Protein AF-A0A2D5XX72-F1 (afdb_monomer)

Sequence (86 aa):
MEMIVGLFVLVGVWTLVAAWQDVRTTIVANWITLSLVPTVLVYRLLFGWGAFLEGLLGLGVMVLLTLGLYYGKVFGGADAKLLWGY

pLDDT: mean 78.0, std 10.49, range [51.47, 90.38]

Structure (mmCIF, N/CA/C/O backbone):
data_AF-A0A2D5XX72-F1
#
_entry.id   AF-A0A2D5XX72-F1
#
loop_
_atom_site.group_PDB
_atom_site.id
_atom_site.type_symbol
_atom_site.label_atom_id
_atom_site.label_alt_id
_atom_site.label_comp_id
_atom_site.label_asym_id
_atom_site.label_entity_id
_atom_site.label_seq_id
_atom_site.pdbx_PDB_ins_code
_atom_site.Cartn_x
_atom_site.Cartn_y
_atom_site.Cartn_z
_atom_site.occupancy
_atom_site.B_iso_or_equiv
_atom_site.auth_seq_id
_atom_site.auth_comp_id
_atom_site.auth_asym_id
_atom_site.auth_atom_id
_atom_site.pdbx_PDB_model_num
ATOM 1 N N . MET A 1 1 ? 7.316 -9.197 -16.076 1.00 64.75 1 MET A N 1
ATOM 2 C CA . MET A 1 1 ? 6.584 -10.331 -15.468 1.00 64.75 1 MET A CA 1
ATOM 3 C C . MET A 1 1 ? 7.056 -10.572 -14.039 1.00 64.75 1 MET A C 1
ATOM 5 O O . MET A 1 1 ? 6.228 -10.516 -13.143 1.00 64.75 1 MET A O 1
ATOM 9 N N . GLU A 1 2 ? 8.365 -10.711 -13.803 1.00 78.75 2 GLU A N 1
ATOM 10 C CA . GLU A 1 2 ? 8.936 -10.943 -12.460 1.00 78.75 2 GLU A CA 1
ATOM 11 C C . GLU A 1 2 ? 8.602 -9.849 -11.430 1.00 78.75 2 GLU A C 1
ATOM 13 O O . GLU A 1 2 ? 8.159 -10.164 -10.331 1.00 78.75 2 GLU A O 1
ATOM 18 N N . MET A 1 3 ? 8.693 -8.568 -11.808 1.00 79.44 3 MET A N 1
ATOM 19 C CA . MET A 1 3 ? 8.318 -7.440 -10.936 1.00 79.44 3 MET A CA 1
ATOM 20 C C . MET A 1 3 ? 6.851 -7.499 -10.476 1.00 79.44 3 MET A C 1
ATOM 22 O O . MET A 1 3 ? 6.549 -7.225 -9.320 1.00 79.44 3 MET A O 1
ATOM 26 N N . ILE A 1 4 ? 5.931 -7.863 -11.375 1.00 80.88 4 ILE A N 1
ATOM 27 C CA . ILE A 1 4 ? 4.491 -7.917 -11.075 1.00 80.88 4 ILE A CA 1
ATOM 28 C C . ILE A 1 4 ? 4.217 -9.037 -10.070 1.00 80.88 4 ILE A C 1
ATOM 30 O O . ILE A 1 4 ? 3.514 -8.821 -9.088 1.00 80.88 4 ILE A O 1
ATOM 34 N N . VAL A 1 5 ? 4.817 -10.212 -10.279 1.00 86.00 5 VAL A N 1
ATOM 35 C CA . VAL A 1 5 ? 4.693 -11.343 -9.350 1.00 86.00 5 VAL A CA 1
ATOM 36 C C . VAL A 1 5 ? 5.272 -10.981 -7.981 1.00 86.00 5 VAL A C 1
ATOM 38 O O . VAL A 1 5 ? 4.629 -11.237 -6.966 1.00 86.00 5 VAL A O 1
ATOM 41 N N . GLY A 1 6 ? 6.433 -10.319 -7.940 1.00 84.06 6 GLY A N 1
ATOM 42 C CA . GLY A 1 6 ? 7.039 -9.858 -6.690 1.00 84.06 6 GLY A CA 1
ATOM 43 C C . GLY A 1 6 ? 6.165 -8.864 -5.923 1.00 84.06 6 GLY A C 1
ATOM 44 O O . GLY A 1 6 ? 6.000 -9.009 -4.714 1.00 84.06 6 GLY A O 1
ATOM 45 N N . LEU A 1 7 ? 5.531 -7.916 -6.620 1.00 84.19 7 LEU A N 1
ATOM 46 C CA . LEU A 1 7 ? 4.567 -6.989 -6.020 1.00 84.19 7 LEU A CA 1
ATOM 47 C C . LEU A 1 7 ? 3.343 -7.714 -5.450 1.00 84.19 7 LEU A C 1
ATOM 49 O O . LEU A 1 7 ? 2.945 -7.428 -4.324 1.00 84.19 7 LEU A O 1
ATOM 53 N N . PHE A 1 8 ? 2.783 -8.683 -6.178 1.00 83.94 8 PHE A N 1
ATOM 54 C CA . PHE A 1 8 ? 1.647 -9.475 -5.695 1.00 83.94 8 PHE A CA 1
ATOM 55 C C . PHE A 1 8 ? 1.982 -10.278 -4.439 1.00 83.94 8 PHE A C 1
ATOM 57 O O . PHE A 1 8 ? 1.170 -10.336 -3.518 1.00 83.94 8 PHE A O 1
ATOM 64 N N . VAL A 1 9 ? 3.175 -10.874 -4.377 1.00 87.75 9 VAL A N 1
ATOM 65 C CA . VAL A 1 9 ? 3.633 -11.597 -3.183 1.00 87.75 9 VAL A CA 1
ATOM 66 C C . VAL A 1 9 ? 3.813 -10.633 -2.012 1.00 87.75 9 VAL A C 1
ATOM 68 O O . VAL A 1 9 ? 3.353 -10.922 -0.910 1.00 87.75 9 VAL A O 1
ATOM 71 N N . LEU A 1 10 ? 4.436 -9.477 -2.244 1.00 85.62 10 LEU A N 1
ATOM 72 C CA . LEU A 1 10 ? 4.720 -8.495 -1.199 1.00 85.62 10 LEU A CA 1
ATOM 73 C C . LEU A 1 10 ? 3.427 -7.914 -0.608 1.00 85.62 10 LEU A C 1
ATOM 75 O O . LEU A 1 10 ? 3.252 -7.909 0.611 1.00 85.62 10 LEU A O 1
ATOM 79 N N . VAL A 1 11 ? 2.488 -7.517 -1.469 1.00 86.06 11 VAL A N 1
ATOM 80 C CA . VAL A 1 11 ? 1.155 -7.062 -1.055 1.00 86.06 11 VAL A CA 1
ATOM 81 C C . VAL A 1 11 ? 0.386 -8.192 -0.375 1.00 86.06 11 VAL A C 1
ATOM 83 O O . VAL A 1 11 ? -0.171 -7.988 0.699 1.00 86.06 11 VAL A O 1
ATOM 86 N N . GLY A 1 12 ? 0.420 -9.407 -0.928 1.00 86.12 12 GLY A N 1
ATOM 87 C CA . GLY A 1 12 ? -0.241 -10.573 -0.345 1.00 86.12 12 GLY A CA 1
ATOM 88 C C . GLY A 1 12 ? 0.227 -10.880 1.078 1.00 86.12 12 GLY A C 1
ATOM 89 O O . GLY A 1 12 ? -0.604 -11.102 1.957 1.00 86.12 12 GLY A O 1
ATOM 90 N N . VAL A 1 13 ? 1.536 -10.830 1.342 1.00 88.38 13 VAL A N 1
ATOM 91 C CA . VAL A 1 13 ? 2.090 -11.042 2.689 1.00 88.38 13 VAL A CA 1
ATOM 92 C C . VAL A 1 13 ? 1.578 -9.986 3.665 1.00 88.38 13 VAL A C 1
ATOM 94 O O . VAL A 1 13 ? 1.108 -10.335 4.746 1.00 88.38 13 VAL A O 1
ATOM 97 N N . TRP A 1 14 ? 1.611 -8.706 3.298 1.00 85.69 14 TRP A N 1
ATOM 98 C CA . TRP A 1 14 ? 1.115 -7.646 4.178 1.00 85.69 14 TRP A CA 1
ATOM 99 C C . TRP A 1 14 ? -0.391 -7.721 4.408 1.00 85.69 14 TRP A C 1
ATOM 101 O O . TRP A 1 14 ? -0.834 -7.498 5.533 1.00 85.69 14 TRP A O 1
ATOM 111 N N . THR A 1 15 ? -1.175 -8.068 3.388 1.00 84.12 15 THR A N 1
ATOM 112 C CA . THR A 1 15 ? -2.621 -8.267 3.534 1.00 84.12 15 THR A CA 1
ATOM 113 C C . THR A 1 15 ? -2.917 -9.452 4.450 1.00 84.12 15 THR A C 1
ATOM 115 O O . THR A 1 15 ? -3.806 -9.355 5.291 1.00 84.12 15 THR A O 1
ATOM 118 N N . LEU A 1 16 ? -2.141 -10.539 4.376 1.00 86.94 16 LEU A N 1
ATOM 119 C CA . LEU A 1 16 ? -2.261 -11.663 5.311 1.00 86.94 16 LEU A CA 1
ATOM 120 C C . LEU A 1 16 ? -1.898 -11.263 6.745 1.00 86.94 16 LEU A C 1
ATOM 122 O O . LEU A 1 16 ? -2.601 -11.647 7.677 1.00 86.94 16 LEU A O 1
ATOM 126 N N . VAL A 1 17 ? -0.837 -10.474 6.939 1.00 86.25 17 VAL A N 1
ATOM 127 C CA . VAL A 1 17 ? -0.450 -9.966 8.267 1.00 86.25 17 VAL A CA 1
ATOM 128 C C . VAL A 1 17 ? -1.516 -9.013 8.817 1.00 86.25 17 VAL A C 1
ATOM 130 O O . VAL A 1 17 ? -1.876 -9.116 9.990 1.00 86.25 17 VAL A O 1
ATOM 133 N N . ALA A 1 18 ? -2.065 -8.133 7.976 1.00 81.81 18 ALA A N 1
ATOM 134 C CA . ALA A 1 18 ? -3.168 -7.251 8.338 1.00 81.81 18 ALA A CA 1
ATOM 135 C C . ALA A 1 18 ? -4.422 -8.049 8.719 1.00 81.81 18 ALA A C 1
ATOM 137 O O . ALA A 1 18 ? -4.998 -7.787 9.768 1.00 81.81 18 ALA A O 1
ATOM 138 N N . ALA A 1 19 ? -4.798 -9.060 7.928 1.00 82.75 19 ALA A N 1
ATOM 139 C CA . ALA A 1 19 ? -5.936 -9.934 8.208 1.00 82.75 19 ALA A CA 1
ATOM 140 C C . ALA A 1 19 ? -5.735 -10.742 9.497 1.00 82.75 19 ALA A C 1
ATOM 142 O O . ALA A 1 19 ? -6.652 -10.870 10.304 1.00 82.75 19 ALA A O 1
ATOM 143 N N . TRP A 1 20 ? -4.525 -11.251 9.738 1.00 85.62 20 TRP A N 1
ATOM 144 C CA . TRP A 1 20 ? -4.209 -11.949 10.982 1.00 85.62 20 TRP A CA 1
ATOM 145 C C . TRP A 1 20 ? -4.312 -11.024 12.199 1.00 85.62 20 TRP A C 1
ATO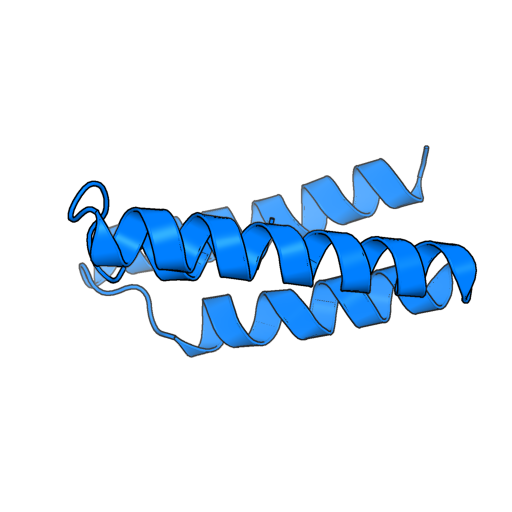M 147 O O . TRP A 1 20 ? -4.861 -11.424 13.229 1.00 85.62 20 TRP A O 1
ATOM 157 N N . GLN A 1 21 ? -3.824 -9.785 12.086 1.00 82.75 21 GLN A N 1
ATOM 158 C CA . GLN A 1 21 ? -3.970 -8.794 13.147 1.00 82.75 21 GLN A CA 1
ATOM 159 C C . GLN A 1 21 ? -5.439 -8.402 13.351 1.00 82.75 21 GLN A C 1
ATOM 161 O O . GLN A 1 21 ? -5.884 -8.318 14.494 1.00 82.75 21 GLN A O 1
ATOM 166 N N . ASP A 1 22 ? -6.203 -8.222 12.277 1.00 82.31 22 ASP A N 1
ATOM 167 C CA . ASP A 1 22 ? -7.626 -7.899 12.349 1.00 82.31 22 ASP A CA 1
ATOM 168 C C . ASP A 1 22 ? -8.419 -8.984 13.093 1.00 82.31 22 ASP A C 1
ATOM 170 O O . ASP A 1 22 ? -9.132 -8.688 14.049 1.00 82.31 22 ASP A O 1
ATOM 174 N N . VAL A 1 23 ? -8.180 -10.262 12.775 1.00 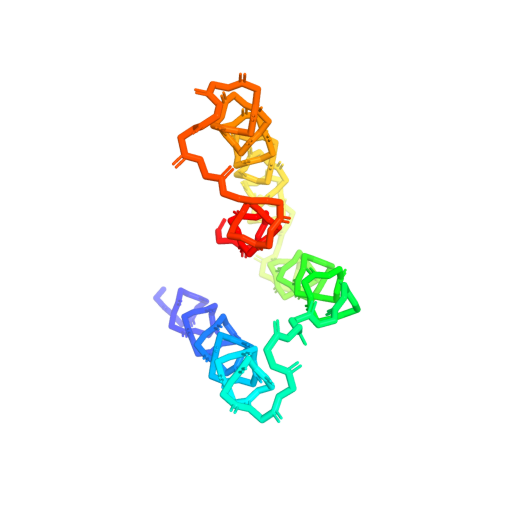85.06 23 VAL A N 1
ATOM 175 C CA . VAL A 1 23 ? -8.812 -11.399 13.469 1.00 85.06 23 VAL A CA 1
ATOM 176 C C . VAL A 1 23 ? -8.439 -11.453 14.957 1.00 85.06 23 VAL A C 1
ATOM 178 O O . VAL A 1 23 ? -9.251 -11.873 15.781 1.00 85.06 23 VAL A O 1
ATOM 181 N N . A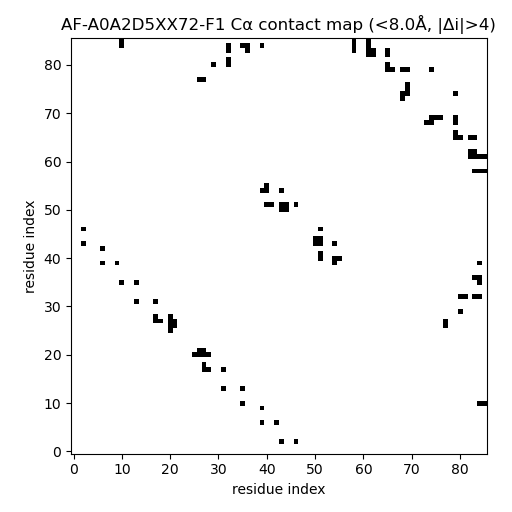RG A 1 24 ? -7.218 -11.042 15.331 1.00 82.69 24 ARG A N 1
ATOM 182 C CA . ARG A 1 24 ? -6.738 -11.112 16.724 1.00 82.69 24 ARG A CA 1
ATOM 183 C C . ARG A 1 24 ? -7.132 -9.918 17.584 1.00 82.69 24 ARG A C 1
ATOM 185 O O . ARG A 1 24 ? -7.383 -10.100 18.773 1.00 82.69 24 ARG A O 1
ATOM 192 N N . THR A 1 25 ? -7.088 -8.709 17.032 1.00 81.25 25 THR A N 1
ATOM 193 C CA . THR A 1 25 ? -7.220 -7.464 17.803 1.00 81.25 25 THR A CA 1
ATOM 194 C C . THR A 1 25 ? -8.344 -6.563 17.317 1.00 81.25 25 THR A C 1
ATOM 196 O O . THR A 1 25 ? -8.555 -5.519 17.931 1.00 81.25 25 THR A O 1
ATOM 199 N N . THR A 1 26 ? -9.071 -6.923 16.249 1.00 78.81 26 THR A N 1
ATOM 200 C CA . THR A 1 26 ? -10.146 -6.117 15.614 1.00 78.81 26 THR A CA 1
ATOM 201 C C . THR A 1 26 ? -9.719 -4.700 15.206 1.00 78.81 26 THR A C 1
ATOM 203 O O . THR A 1 26 ? -10.538 -3.825 14.943 1.00 78.81 26 THR A O 1
ATOM 206 N N . ILE A 1 27 ? -8.408 -4.452 15.211 1.00 74.12 27 ILE A N 1
ATOM 207 C CA . ILE A 1 27 ? -7.768 -3.172 14.935 1.00 74.12 27 ILE A CA 1
ATOM 208 C C . ILE A 1 27 ? -6.520 -3.490 14.124 1.00 74.12 27 ILE A C 1
ATOM 210 O O . ILE A 1 27 ? -5.543 -4.029 14.653 1.00 74.12 27 ILE A O 1
ATOM 214 N N . VAL A 1 28 ? -6.545 -3.130 12.845 1.00 75.56 28 VAL A N 1
ATOM 215 C CA . VAL A 1 28 ? -5.356 -3.129 11.994 1.00 75.56 28 VAL A CA 1
ATOM 216 C C . VAL A 1 28 ? -4.531 -1.903 12.340 1.00 75.56 28 VAL A C 1
ATOM 218 O O . VAL A 1 28 ? -5.000 -0.764 12.269 1.00 75.56 28 VAL A O 1
ATOM 221 N N . ALA A 1 29 ? -3.291 -2.125 12.750 1.00 77.31 29 ALA A N 1
ATOM 222 C CA . ALA A 1 29 ? -2.466 -1.029 13.207 1.00 77.31 29 ALA A CA 1
ATOM 223 C C . ALA A 1 29 ? -1.823 -0.275 12.032 1.00 77.31 29 ALA A C 1
ATOM 225 O O . ALA A 1 29 ? -1.269 -0.870 11.1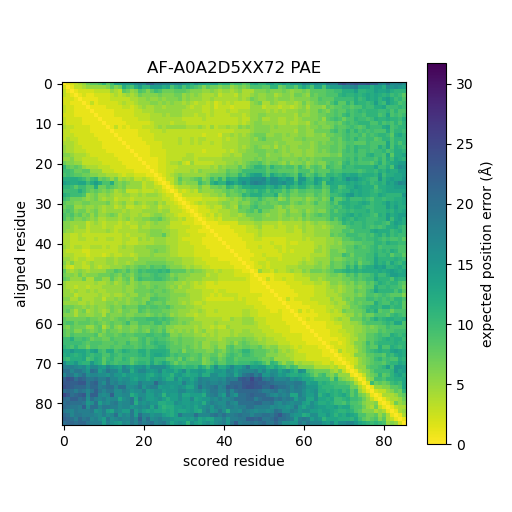06 1.00 77.31 29 ALA A O 1
ATOM 226 N N . ASN A 1 30 ? -1.873 1.062 12.100 1.00 74.56 30 ASN A N 1
ATOM 227 C CA . ASN A 1 30 ? -1.508 1.961 10.997 1.00 74.56 30 ASN A CA 1
ATOM 228 C C . ASN A 1 30 ? -0.104 1.711 10.430 1.00 74.56 30 ASN A C 1
ATOM 230 O O . ASN A 1 30 ? 0.116 1.951 9.253 1.00 74.56 30 ASN A O 1
ATOM 234 N N . TRP A 1 31 ? 0.849 1.237 11.234 1.00 72.62 31 TRP A N 1
ATOM 235 C CA . TRP A 1 31 ? 2.212 0.943 10.782 1.00 72.62 31 TRP A CA 1
ATOM 236 C C . TRP A 1 31 ? 2.300 -0.176 9.734 1.00 72.62 31 TRP A C 1
ATOM 238 O O . TRP A 1 31 ? 3.218 -0.145 8.922 1.00 72.62 31 TRP A O 1
ATOM 248 N N . ILE A 1 32 ? 1.350 -1.116 9.670 1.00 75.69 32 ILE A N 1
ATOM 249 C CA . ILE A 1 32 ? 1.316 -2.137 8.608 1.00 75.69 32 ILE A CA 1
ATOM 250 C C . ILE A 1 32 ? 0.995 -1.457 7.283 1.00 75.69 32 ILE A C 1
ATOM 252 O O . ILE A 1 32 ? 1.674 -1.648 6.281 1.00 75.69 32 ILE A O 1
ATOM 256 N N . THR A 1 33 ? -0.006 -0.591 7.300 1.00 72.31 33 THR A N 1
ATOM 257 C CA . THR A 1 33 ? -0.463 0.119 6.114 1.00 72.31 33 THR A CA 1
ATOM 258 C C . THR A 1 33 ? 0.523 1.195 5.667 1.00 72.31 33 THR A C 1
ATOM 260 O O . THR A 1 33 ? 0.806 1.344 4.482 1.00 72.31 33 THR A O 1
ATOM 263 N N . LEU A 1 34 ? 1.102 1.909 6.633 1.00 76.69 34 LEU A N 1
ATOM 264 C CA . LEU A 1 34 ? 2.071 2.976 6.404 1.00 76.69 34 LEU A CA 1
ATOM 265 C C . LEU A 1 34 ? 3.445 2.439 5.981 1.00 76.69 34 LEU A C 1
ATOM 267 O O . LEU A 1 34 ? 4.198 3.168 5.346 1.00 76.69 34 LEU A O 1
ATOM 271 N N . SER A 1 35 ? 3.776 1.186 6.318 1.00 80.75 35 SER A N 1
ATOM 272 C CA . SER A 1 35 ? 5.006 0.531 5.849 1.00 80.75 35 SER A CA 1
ATOM 273 C C . SER A 1 35 ? 4.867 -0.048 4.445 1.00 80.75 35 SER A C 1
ATOM 275 O O . SER A 1 35 ? 5.826 0.018 3.686 1.00 80.75 35 SER A O 1
ATOM 277 N N . LEU A 1 36 ? 3.688 -0.540 4.052 1.00 83.00 36 LEU A N 1
ATOM 278 C CA . LEU A 1 36 ? 3.501 -1.138 2.728 1.00 83.00 36 LEU A CA 1
ATOM 279 C C . LEU A 1 36 ? 3.803 -0.150 1.588 1.00 83.00 36 LEU A C 1
ATOM 281 O O . LEU A 1 36 ? 4.514 -0.485 0.644 1.00 83.00 36 LEU A O 1
ATOM 285 N N . VAL A 1 37 ? 3.306 1.082 1.704 1.00 82.94 37 VAL A N 1
ATOM 286 C CA . VAL A 1 37 ? 3.486 2.151 0.711 1.00 82.94 37 VAL A CA 1
ATOM 287 C C . VAL A 1 37 ? 4.965 2.398 0.349 1.00 82.94 37 VAL A C 1
ATOM 289 O O . VAL A 1 37 ? 5.326 2.250 -0.823 1.00 82.94 37 VAL A O 1
ATOM 292 N N . PRO A 1 38 ? 5.857 2.746 1.299 1.00 84.94 38 PRO A N 1
ATOM 293 C CA . PRO A 1 38 ? 7.267 2.941 0.993 1.00 84.94 38 PRO A CA 1
ATOM 294 C C . PRO A 1 38 ? 7.946 1.638 0.563 1.00 84.94 38 PRO A C 1
ATOM 296 O O . PRO A 1 38 ? 8.812 1.686 -0.305 1.00 84.94 38 PRO A O 1
ATOM 299 N N . THR A 1 39 ? 7.550 0.472 1.087 1.00 85.38 39 THR A N 1
ATOM 300 C CA . THR A 1 39 ? 8.131 -0.812 0.664 1.00 85.38 39 THR A CA 1
ATOM 301 C C . THR A 1 39 ? 7.832 -1.126 -0.807 1.00 85.38 39 THR A C 1
ATOM 303 O O . THR A 1 39 ? 8.740 -1.522 -1.539 1.00 85.38 39 THR A O 1
ATOM 306 N N . VAL A 1 40 ? 6.605 -0.885 -1.276 1.00 85.69 40 VAL A N 1
ATOM 307 C CA . VAL A 1 40 ? 6.210 -1.069 -2.685 1.00 85.69 40 VAL A CA 1
ATOM 308 C C . VAL A 1 40 ? 6.919 -0.068 -3.600 1.00 85.69 40 VAL A C 1
ATOM 310 O O . VAL A 1 40 ? 7.403 -0.446 -4.669 1.00 85.69 40 VAL A O 1
ATOM 313 N N . LEU A 1 41 ? 7.031 1.195 -3.181 1.00 85.94 41 LEU A N 1
ATOM 314 C CA . LEU A 1 41 ? 7.742 2.223 -3.944 1.00 85.94 41 LEU A CA 1
ATOM 315 C C . LEU A 1 41 ? 9.243 1.930 -4.051 1.00 85.94 41 LEU A C 1
ATOM 317 O O . LEU A 1 41 ? 9.803 2.018 -5.143 1.00 85.94 41 LEU A O 1
ATOM 321 N N . VAL A 1 42 ? 9.889 1.527 -2.954 1.00 88.12 42 VAL A N 1
ATOM 322 C CA . VAL A 1 42 ? 11.305 1.130 -2.958 1.00 88.12 42 VAL A CA 1
ATOM 323 C C . VAL A 1 42 ? 11.512 -0.106 -3.829 1.00 88.12 42 VAL A C 1
ATOM 325 O O . VAL A 1 42 ? 12.445 -0.123 -4.626 1.00 88.12 42 VAL A O 1
ATOM 328 N N . TYR A 1 43 ? 10.627 -1.105 -3.755 1.00 85.62 43 TYR A N 1
ATOM 329 C CA . TYR A 1 43 ? 10.709 -2.280 -4.624 1.00 85.62 43 TYR A CA 1
ATOM 330 C C . TYR A 1 43 ? 10.615 -1.898 -6.107 1.00 85.62 43 TYR A C 1
ATOM 332 O O . TYR A 1 43 ? 11.433 -2.350 -6.902 1.00 85.62 43 TYR A O 1
ATOM 340 N N . ARG A 1 44 ? 9.684 -1.009 -6.484 1.00 84.25 44 ARG A N 1
ATOM 341 C CA . ARG A 1 44 ? 9.566 -0.498 -7.863 1.00 84.25 44 ARG A CA 1
ATOM 342 C C . ARG A 1 44 ? 10.794 0.300 -8.306 1.00 84.25 44 ARG A C 1
ATOM 344 O O . ARG A 1 44 ? 11.191 0.188 -9.462 1.00 84.25 44 ARG A O 1
ATOM 351 N N . LEU A 1 45 ? 11.424 1.051 -7.400 1.00 88.31 45 LEU A N 1
ATOM 352 C CA . LEU A 1 45 ? 12.649 1.804 -7.688 1.00 88.31 45 LEU A CA 1
ATOM 353 C C . LEU A 1 45 ? 13.807 0.891 -8.122 1.00 88.31 45 LEU A C 1
ATOM 355 O O . LEU A 1 45 ? 14.588 1.282 -8.988 1.00 88.31 45 LEU A O 1
ATOM 359 N N . LEU A 1 46 ? 13.881 -0.340 -7.598 1.00 88.50 46 LEU A N 1
ATOM 360 C CA . LEU A 1 46 ? 14.895 -1.332 -7.994 1.00 88.50 46 LEU A CA 1
ATOM 361 C C . LEU A 1 46 ? 14.783 -1.756 -9.471 1.00 88.50 46 LEU A C 1
ATOM 363 O O . LEU A 1 46 ? 15.767 -2.214 -10.045 1.00 88.50 46 LEU A O 1
ATOM 367 N N . PHE A 1 47 ? 13.613 -1.579 -10.093 1.00 84.81 47 PHE A N 1
ATOM 368 C CA . PHE A 1 47 ? 13.363 -1.881 -11.509 1.00 84.81 47 PHE A CA 1
ATOM 369 C C . PHE A 1 47 ? 13.429 -0.639 -12.414 1.00 84.81 47 PHE A C 1
ATOM 371 O O . PHE A 1 47 ? 13.259 -0.753 -13.628 1.00 84.81 47 PHE A O 1
ATOM 378 N N . GLY A 1 48 ? 13.711 0.540 -11.848 1.00 90.38 48 GLY A N 1
ATOM 379 C CA . GLY A 1 48 ? 13.985 1.774 -12.582 1.00 90.38 48 GLY A CA 1
ATOM 380 C C . GLY A 1 48 ? 13.015 2.924 -12.300 1.00 90.38 48 GLY A C 1
ATOM 381 O O . GLY A 1 48 ? 11.930 2.766 -11.741 1.00 90.38 48 GLY A O 1
ATOM 382 N N . TRP A 1 49 ? 13.413 4.120 -12.742 1.00 87.75 49 TRP A N 1
ATOM 383 C CA . TRP A 1 49 ? 12.677 5.366 -12.498 1.00 87.75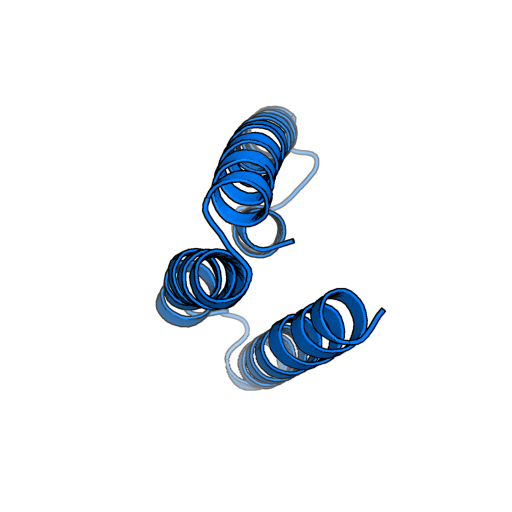 49 TRP A CA 1
ATOM 384 C C . TRP A 1 49 ? 11.273 5.392 -13.114 1.00 87.75 49 TRP A C 1
ATOM 386 O O . TRP A 1 49 ? 10.365 5.956 -12.512 1.00 87.75 49 TRP A O 1
ATOM 396 N N . GLY A 1 50 ? 11.063 4.751 -14.270 1.00 87.69 50 GLY A N 1
ATOM 397 C CA . GLY A 1 50 ? 9.734 4.654 -14.888 1.00 87.69 50 GLY A CA 1
ATOM 398 C C . GLY A 1 50 ? 8.735 3.898 -14.007 1.00 87.69 50 GLY A C 1
ATOM 399 O O . GLY A 1 50 ? 7.665 4.416 -13.701 1.00 87.69 50 GLY A O 1
ATOM 400 N N . ALA A 1 51 ? 9.129 2.725 -13.500 1.00 83.44 51 ALA A N 1
ATOM 401 C CA . ALA A 1 51 ? 8.298 1.912 -12.611 1.00 83.44 51 ALA A CA 1
ATOM 402 C C . ALA A 1 51 ? 8.005 2.616 -11.274 1.00 83.44 51 ALA A C 1
ATOM 404 O O . ALA A 1 51 ? 6.912 2.479 -10.715 1.00 83.44 51 ALA A O 1
ATOM 405 N N . PHE A 1 52 ? 8.966 3.396 -10.769 1.00 86.31 52 PHE A N 1
ATOM 406 C CA . PHE A 1 52 ? 8.780 4.232 -9.584 1.00 86.31 52 PHE A CA 1
ATOM 407 C C . PHE A 1 52 ? 7.738 5.336 -9.812 1.00 86.31 52 PHE A C 1
ATOM 409 O O . PHE A 1 52 ? 6.829 5.489 -8.997 1.00 86.31 52 PHE A O 1
ATOM 416 N N . LEU A 1 53 ? 7.822 6.066 -10.930 1.00 88.31 53 LEU A N 1
ATOM 417 C CA . LEU A 1 53 ? 6.870 7.129 -11.278 1.00 88.31 53 LEU A CA 1
ATOM 418 C C . LEU A 1 53 ? 5.453 6.587 -11.507 1.00 88.31 53 LEU A C 1
ATOM 420 O O . LEU A 1 53 ? 4.487 7.188 -11.039 1.00 88.31 53 LEU A O 1
ATOM 424 N N . GLU A 1 54 ? 5.323 5.424 -12.149 1.00 85.50 54 GLU A N 1
ATOM 425 C CA . GLU A 1 54 ? 4.041 4.718 -12.268 1.00 85.50 54 GLU A CA 1
ATOM 426 C C . GLU A 1 54 ? 3.474 4.321 -10.898 1.00 85.50 54 GLU A C 1
ATOM 428 O O . GLU A 1 54 ? 2.272 4.442 -10.664 1.00 85.50 54 GLU A O 1
ATOM 433 N N . GLY A 1 55 ? 4.331 3.878 -9.970 1.00 83.50 55 GLY A N 1
ATOM 434 C CA . GLY A 1 55 ? 3.932 3.586 -8.591 1.00 83.50 55 GLY A CA 1
ATOM 435 C C . GLY A 1 55 ? 3.451 4.826 -7.841 1.00 83.50 55 GLY A C 1
ATOM 436 O O . GLY A 1 55 ? 2.458 4.764 -7.121 1.00 83.50 55 GLY A O 1
ATOM 437 N N . LEU A 1 56 ? 4.112 5.963 -8.055 1.00 87.25 56 LEU A N 1
ATOM 438 C CA . LEU A 1 56 ? 3.739 7.240 -7.451 1.00 87.25 56 LEU A CA 1
ATOM 439 C C . LEU A 1 56 ? 2.389 7.752 -7.980 1.00 87.25 56 LEU A C 1
ATOM 441 O O . LEU A 1 56 ? 1.560 8.232 -7.206 1.00 87.25 56 LEU A O 1
ATOM 445 N N . LEU A 1 57 ? 2.146 7.609 -9.288 1.00 87.69 57 LEU A N 1
ATOM 446 C CA . LEU A 1 57 ? 0.858 7.928 -9.910 1.00 87.69 57 LEU A CA 1
ATOM 447 C C . LEU A 1 57 ? -0.260 7.015 -9.398 1.00 87.69 57 LEU A C 1
ATOM 449 O O . LEU A 1 57 ? -1.326 7.511 -9.033 1.00 87.69 57 LEU A O 1
ATOM 453 N N . GLY A 1 58 ? -0.009 5.704 -9.323 1.00 83.94 58 GLY A N 1
ATOM 454 C CA . GLY A 1 58 ? -0.957 4.734 -8.770 1.00 83.94 58 GLY A CA 1
ATOM 455 C C . GLY A 1 58 ? -1.341 5.064 -7.327 1.00 83.94 58 GLY A C 1
ATOM 456 O O . GLY A 1 58 ? -2.527 5.126 -7.005 1.00 83.94 58 GLY A O 1
ATOM 457 N N . LEU A 1 59 ? -0.353 5.402 -6.495 1.00 85.56 59 LEU A N 1
ATOM 458 C CA . LEU A 1 59 ? -0.580 5.845 -5.122 1.00 85.56 59 LEU A CA 1
ATOM 459 C C . LEU A 1 59 ? -1.444 7.107 -5.059 1.00 85.56 59 LEU A C 1
ATOM 461 O O . LEU A 1 59 ? -2.376 7.170 -4.260 1.00 85.56 59 LEU A O 1
ATOM 465 N N . GLY A 1 60 ? -1.180 8.101 -5.911 1.00 84.62 60 GLY A N 1
ATOM 466 C CA . GLY A 1 60 ? -1.997 9.314 -5.981 1.00 84.62 60 GLY A CA 1
ATOM 467 C C . GLY A 1 60 ? -3.465 9.012 -6.300 1.00 84.62 60 GLY A C 1
ATOM 468 O O . GLY A 1 60 ? -4.363 9.529 -5.635 1.00 84.62 60 GLY A O 1
ATOM 469 N N . VAL A 1 61 ? -3.716 8.124 -7.267 1.00 84.62 61 VAL A N 1
ATOM 470 C CA . VAL A 1 61 ? -5.074 7.690 -7.633 1.00 84.62 61 VAL A CA 1
ATOM 471 C C . VAL A 1 61 ? -5.743 6.928 -6.488 1.00 84.62 61 VAL A C 1
ATOM 473 O O . VAL A 1 61 ? -6.900 7.209 -6.169 1.00 84.62 61 VA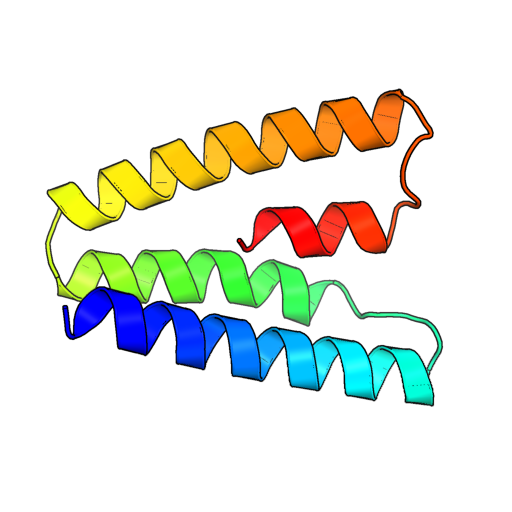L A O 1
ATOM 476 N N . MET A 1 62 ? -5.030 6.011 -5.831 1.00 81.56 62 MET A N 1
ATOM 477 C CA . MET A 1 62 ? -5.583 5.221 -4.727 1.00 81.56 62 MET A CA 1
ATOM 478 C C . MET A 1 62 ? -5.858 6.055 -3.481 1.00 81.56 62 MET A C 1
ATOM 480 O O . MET A 1 62 ? -6.889 5.860 -2.835 1.00 81.56 62 MET A O 1
ATOM 484 N N . VAL A 1 63 ? -5.014 7.040 -3.173 1.00 81.19 63 VAL A N 1
ATOM 485 C CA . VAL A 1 63 ? -5.280 8.004 -2.099 1.00 81.19 63 VAL A CA 1
ATOM 486 C C . VAL A 1 63 ? -6.548 8.795 -2.403 1.00 81.19 63 VAL A C 1
ATOM 488 O O . VAL A 1 63 ? -7.407 8.892 -1.530 1.00 81.19 63 VAL A O 1
ATOM 491 N N . LEU A 1 64 ? -6.713 9.303 -3.630 1.00 80.69 64 LEU A N 1
ATOM 492 C CA . LEU A 1 64 ? -7.908 10.056 -4.030 1.00 80.69 64 LEU A CA 1
ATOM 493 C C . LEU A 1 64 ? -9.182 9.205 -3.986 1.00 80.69 64 LEU A C 1
ATOM 495 O O . LEU A 1 64 ? -10.190 9.649 -3.434 1.00 80.69 64 LEU A O 1
ATOM 499 N N . LEU A 1 65 ? -9.135 7.979 -4.514 1.00 78.69 65 LEU A N 1
ATOM 500 C CA . LEU A 1 65 ? -10.246 7.025 -4.448 1.00 78.69 65 LEU A CA 1
ATOM 501 C C . LEU A 1 65 ? -10.625 6.724 -3.005 1.00 78.69 65 LEU A C 1
ATOM 503 O O . LEU A 1 65 ? -11.793 6.801 -2.634 1.00 78.69 65 LEU A O 1
ATOM 507 N N . THR A 1 66 ? -9.630 6.440 -2.175 1.00 73.44 66 THR A N 1
ATOM 508 C CA . THR A 1 66 ? -9.848 6.153 -0.764 1.00 73.44 66 THR A CA 1
ATOM 509 C C . THR A 1 66 ? -10.437 7.349 -0.030 1.00 73.44 66 THR A C 1
ATOM 511 O O . THR A 1 66 ? -11.361 7.184 0.763 1.00 73.44 66 THR A O 1
ATOM 514 N N . LEU A 1 67 ? -9.933 8.557 -0.289 1.00 75.06 67 LEU A N 1
ATOM 515 C CA . LEU A 1 67 ? -10.467 9.776 0.305 1.00 75.06 67 LEU A CA 1
ATOM 516 C C . LEU A 1 67 ? -11.935 9.965 -0.105 1.00 75.06 67 LEU A C 1
ATOM 518 O O . LEU A 1 67 ? -12.779 10.237 0.745 1.00 75.06 67 LEU A O 1
ATOM 522 N N . GLY A 1 68 ? -12.251 9.756 -1.387 1.00 74.50 68 GLY A N 1
ATOM 523 C CA . GLY A 1 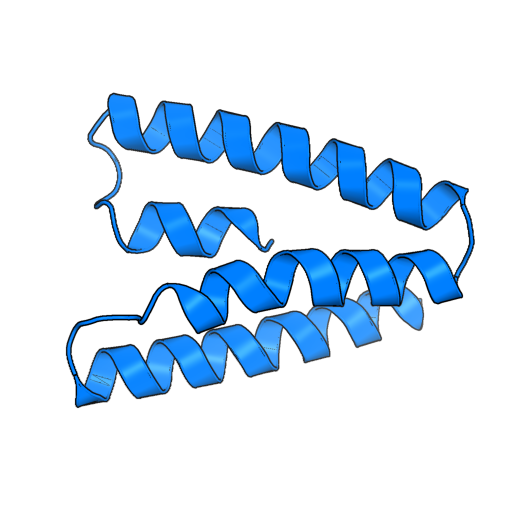68 ? -13.616 9.821 -1.912 1.00 74.50 68 GLY A CA 1
ATOM 524 C C . GLY A 1 68 ? -14.548 8.794 -1.268 1.00 74.50 68 GLY A C 1
ATOM 525 O O . GLY A 1 68 ? -15.665 9.129 -0.881 1.00 74.50 68 GLY A O 1
ATOM 526 N N . LEU A 1 69 ? -14.072 7.567 -1.073 1.00 72.25 69 LEU A N 1
ATOM 527 C CA . LEU A 1 69 ? -14.805 6.488 -0.411 1.00 72.25 69 LEU A CA 1
ATOM 528 C C . LEU A 1 69 ? -15.002 6.729 1.096 1.00 72.25 69 LEU A C 1
ATOM 530 O O . LEU A 1 69 ? -16.071 6.427 1.634 1.00 72.25 69 LEU A O 1
ATOM 534 N N . TYR A 1 70 ? -14.001 7.315 1.757 1.00 68.75 70 TYR A N 1
ATOM 535 C CA . TYR A 1 70 ? -14.054 7.716 3.162 1.00 68.75 70 TYR A CA 1
ATOM 536 C C . TYR A 1 70 ? -15.064 8.850 3.381 1.00 68.75 70 TYR A C 1
ATOM 538 O O . TYR A 1 70 ? -15.949 8.745 4.231 1.00 68.75 70 TYR A O 1
ATOM 546 N N . TYR A 1 71 ? -14.996 9.913 2.573 1.00 71.00 71 TYR A N 1
ATOM 547 C CA . TYR A 1 71 ? -15.955 11.022 2.643 1.00 71.00 71 TYR A CA 1
ATOM 548 C C . TYR A 1 71 ? -17.356 10.626 2.162 1.00 71.00 71 TYR A C 1
ATOM 550 O O . TYR A 1 71 ? -18.347 11.152 2.670 1.00 71.00 71 TYR A O 1
ATOM 558 N N . GLY A 1 72 ? -17.455 9.656 1.251 1.00 70.75 72 GLY A N 1
ATOM 559 C CA . GLY A 1 72 ? -18.714 9.053 0.819 1.00 70.75 72 GLY A CA 1
ATOM 560 C C . GLY A 1 72 ? -19.376 8.148 1.864 1.00 70.75 72 GLY A C 1
ATOM 561 O O . GLY A 1 72 ? -20.477 7.666 1.611 1.00 70.75 72 GLY A O 1
ATOM 562 N N . LYS A 1 73 ? -18.734 7.905 3.022 1.00 65.38 73 LYS A N 1
ATOM 563 C CA . LYS A 1 73 ? -19.180 6.960 4.067 1.00 65.38 73 LYS A CA 1
ATOM 564 C C . LYS A 1 73 ? -19.448 5.539 3.543 1.00 65.38 73 LYS A C 1
ATOM 566 O O . LYS A 1 73 ? -20.201 4.790 4.161 1.00 65.38 73 LYS A O 1
ATOM 571 N N . VAL A 1 74 ? -18.841 5.172 2.413 1.00 61.53 74 VAL A N 1
ATOM 572 C CA . VAL A 1 74 ? -18.977 3.840 1.798 1.00 61.53 74 VAL A CA 1
ATOM 573 C C . VAL A 1 74 ? -18.067 2.830 2.503 1.00 61.53 74 VAL A C 1
ATOM 575 O O . VAL A 1 74 ? -18.396 1.651 2.567 1.00 61.53 74 VAL A O 1
ATOM 578 N N . PHE A 1 75 ? -16.956 3.299 3.083 1.00 59.25 75 PHE A N 1
ATOM 579 C CA . PHE A 1 75 ? -15.983 2.481 3.807 1.00 59.25 75 PHE A CA 1
ATOM 580 C C . PHE A 1 75 ? -15.666 3.051 5.193 1.00 59.25 75 PHE A C 1
ATOM 582 O O . PHE A 1 75 ? -15.634 4.270 5.389 1.00 59.25 75 PHE A O 1
ATOM 589 N N . GLY A 1 76 ? -15.399 2.164 6.156 1.00 59.12 76 GLY A N 1
ATOM 590 C CA . GLY A 1 76 ? -14.886 2.545 7.469 1.00 59.12 76 GLY A CA 1
ATOM 591 C C . GLY A 1 76 ? -13.438 3.040 7.389 1.00 59.12 76 GLY A C 1
ATOM 592 O O . GLY A 1 76 ? -12.695 2.727 6.459 1.00 59.12 76 GLY A O 1
ATOM 593 N N . GLY A 1 77 ? -12.995 3.797 8.397 1.00 57.47 77 GLY A N 1
ATOM 594 C CA . GLY A 1 77 ? -11.627 4.334 8.443 1.00 57.47 77 GLY A CA 1
ATOM 595 C C . GLY A 1 77 ? -10.513 3.275 8.501 1.00 57.47 77 GLY A C 1
ATOM 596 O O . GLY A 1 77 ? -9.350 3.631 8.331 1.00 57.47 77 GLY A O 1
ATOM 597 N N . ALA A 1 78 ? -10.842 2.003 8.751 1.00 53.25 78 ALA A N 1
ATOM 598 C CA . ALA A 1 78 ? -9.906 0.876 8.716 1.00 53.25 78 ALA A CA 1
ATOM 599 C C . ALA A 1 78 ? -9.727 0.318 7.288 1.00 53.25 78 ALA A C 1
ATOM 601 O O . ALA A 1 78 ? -8.591 0.186 6.835 1.00 53.25 78 ALA A O 1
ATOM 602 N N . ASP A 1 79 ? -10.823 0.101 6.551 1.00 59.06 79 ASP A N 1
ATOM 603 C CA . ASP A 1 79 ? -10.811 -0.404 5.166 1.00 59.06 79 ASP A CA 1
ATOM 604 C C . ASP A 1 79 ? -10.181 0.593 4.192 1.00 59.06 79 ASP A C 1
ATOM 606 O O . ASP A 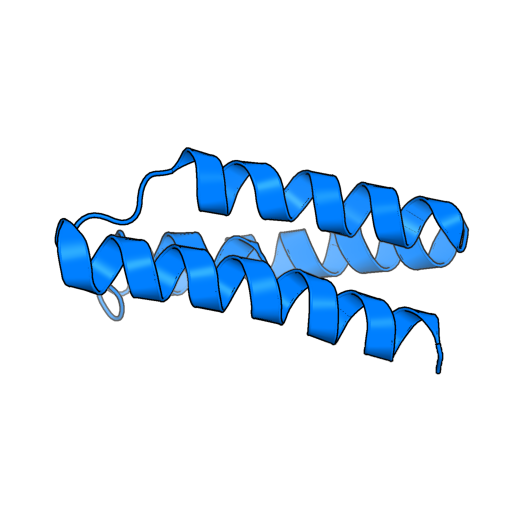1 79 ? -9.406 0.229 3.309 1.00 59.06 79 ASP A O 1
ATOM 610 N N . ALA A 1 80 ? -10.465 1.880 4.407 1.00 56.38 80 ALA A N 1
ATOM 611 C CA . ALA A 1 80 ? -9.890 2.966 3.632 1.00 56.38 80 ALA A CA 1
ATOM 612 C C . ALA A 1 80 ? -8.354 2.928 3.684 1.00 56.38 80 ALA A C 1
ATOM 614 O O . ALA A 1 80 ? -7.681 3.025 2.665 1.00 56.38 80 ALA A O 1
ATOM 615 N N . LYS A 1 81 ? -7.765 2.704 4.859 1.00 54.06 81 LYS A N 1
ATOM 616 C CA . LYS A 1 81 ? -6.305 2.723 4.988 1.00 54.06 81 LYS A CA 1
ATOM 617 C C . LYS A 1 81 ? -5.653 1.631 4.142 1.00 54.06 81 LYS A C 1
ATOM 619 O O . LYS A 1 81 ? -4.660 1.921 3.485 1.00 54.06 8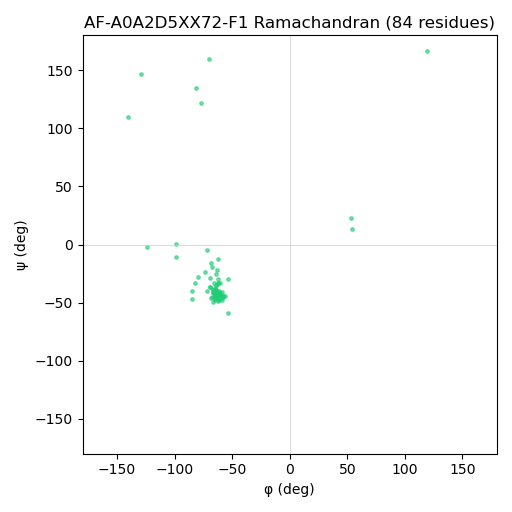1 LYS A O 1
ATOM 624 N N . LEU A 1 82 ? -6.197 0.410 4.122 1.00 57.81 82 LEU A N 1
ATOM 625 C CA . LEU A 1 82 ? -5.620 -0.713 3.363 1.00 57.81 82 LEU A CA 1
ATOM 626 C C . LEU A 1 82 ? -5.576 -0.456 1.848 1.00 57.81 82 LEU A C 1
ATOM 628 O O . LEU A 1 82 ? -4.650 -0.920 1.185 1.00 57.81 82 LEU A O 1
ATOM 632 N N . LEU A 1 83 ? -6.507 0.338 1.314 1.00 60.72 83 LEU A N 1
ATOM 633 C CA . LEU A 1 83 ? -6.540 0.718 -0.102 1.00 60.72 83 LEU A CA 1
ATOM 634 C C . LEU A 1 83 ? -5.384 1.630 -0.533 1.00 60.72 83 LEU A C 1
ATOM 636 O O . LEU A 1 83 ? -5.077 1.683 -1.718 1.00 60.72 83 LEU A O 1
ATOM 640 N N . TRP A 1 84 ? -4.695 2.312 0.387 1.00 56.94 84 TRP A N 1
ATOM 641 C CA . TRP A 1 84 ? -3.541 3.160 0.034 1.00 56.94 84 TRP A CA 1
ATOM 642 C C . TRP A 1 84 ? -2.331 2.370 -0.457 1.00 56.94 84 TRP A C 1
ATOM 644 O O . TRP A 1 84 ? -1.396 2.944 -1.009 1.00 56.94 84 TRP A O 1
ATOM 654 N N . GLY A 1 85 ? -2.336 1.067 -0.206 1.00 51.62 85 GLY A N 1
ATOM 655 C CA . GLY A 1 85 ? -1.219 0.187 -0.468 1.00 51.62 85 GLY A CA 1
ATOM 656 C C . GLY A 1 85 ? -1.276 -0.629 -1.760 1.00 51.62 85 GLY A C 1
ATOM 657 O O . GLY A 1 85 ? -0.283 -1.268 -2.108 1.00 51.62 85 GLY A O 1
ATOM 658 N N . TYR A 1 86 ? -2.427 -0.640 -2.430 1.00 51.47 86 TYR A N 1
ATOM 659 C CA . TYR A 1 86 ? -2.679 -1.457 -3.619 1.00 51.47 86 TYR A CA 1
ATOM 660 C C . TYR A 1 86 ? -2.264 -0.763 -4.921 1.00 51.47 86 TYR A C 1
ATOM 662 O O . TYR A 1 86 ? -2.393 0.477 -5.015 1.00 51.47 86 TYR A O 1
#

Secondary structure (DSSP, 8-state):
-HHHHHHHHHHHHHHHHHHHHHHHHS---HHHHHHHHHHHHHHHHTT-HHHHHHHHHHHHHHHHHHHHHHHTTSS-HHHHHHHTT-

Radius of gyration: 13.5 Å; Cα contacts (8 Å, |Δi|>4): 64; chains: 1; bounding box: 34×23×33 Å

Foldseek 3Di:
DVLVVVLCVLLVVLVVVQVVCCVVPVDRDLCSLVVLLVVNLVSLVVVHDVSNVVSVVLLVVQLVVLVVCVVVVVDDPRVSSSSSND

Mean predicted aligned error: 7.51 Å

Solvent-accessible surface area (backbone atoms only — not comparable to full-atom values): 4676 Å² total; per-residue (Å²): 111,67,68,59,55,51,49,52,52,54,52,47,52,52,51,50,52,42,50,53,37,29,77,73,65,77,51,66,60,64,67,62,48,64,45,42,40,58,52,54,41,53,56,29,43,78,76,32,71,67,49,27,52,53,46,54,52,45,36,54,53,28,44,50,51,31,51,52,34,45,77,64,66,76,40,55,84,68,62,32,50,57,46,45,52,99